Protein AF-A0A832HYJ2-F1 (afdb_monomer_lite)

Radius of gyration: 14.45 Å; chains: 1; bounding box: 34×20×40 Å

Foldseek 3Di:
DPDPDAFDDDAADDFQPLLVCLLVLHQDDPVSLVVLVVLCVVLVNPPSVVVSVSNHDSGHDPVSNVVSLVSQQVSQQSVCVVVPGPDGGSNPSVDPDDD

Secondary structure (DSSP, 8-state):
---SS--B--SPPPPPHHHHHHHHTPPPPHHHHHHHHHHHHHTT-S-HHHHHHHHT-SS--HHHHHHHHHHHHHHHHHHHHHHT-SB---TTTT-S---

Sequence (99 aa):
MDKLFPTQEIGSLAKPAWRIKGYRGEPLSKEEIEEAVNWGKKLGIENLDGLVKILRRKERTSGDKRALFEWSAKFVIRFFEAAGLDVVFDGEQWRSEMY

pLDDT: mean 95.29, std 5.07, range [57.16, 98.5]

Structure (mmCIF, N/CA/C/O backbone):
data_AF-A0A832HYJ2-F1
#
_entry.id   AF-A0A832HYJ2-F1
#
loop_
_atom_site.group_PDB
_atom_site.id
_atom_site.type_symbol
_atom_site.label_atom_id
_atom_site.label_alt_id
_atom_site.label_comp_id
_atom_site.label_asym_id
_atom_site.label_entity_id
_atom_site.label_seq_id
_atom_site.pdbx_PDB_ins_code
_atom_site.Cartn_x
_atom_site.Cartn_y
_atom_site.Cartn_z
_atom_site.occupancy
_atom_site.B_iso_or_equiv
_atom_site.auth_seq_id
_atom_site.auth_comp_id
_atom_site.auth_asym_id
_atom_site.auth_atom_id
_atom_site.pdbx_PDB_model_num
ATOM 1 N N . MET A 1 1 ? 18.737 -12.354 -16.438 1.00 57.16 1 MET A N 1
ATOM 2 C CA . MET A 1 1 ? 18.171 -10.990 -16.524 1.00 57.16 1 MET A CA 1
ATOM 3 C C . MET A 1 1 ? 18.982 -10.306 -17.601 1.00 57.16 1 MET A C 1
ATOM 5 O O . MET A 1 1 ? 20.108 -9.923 -17.321 1.00 57.16 1 MET A O 1
ATOM 9 N N . ASP A 1 2 ? 18.444 -10.214 -18.817 1.00 78.31 2 ASP A N 1
ATOM 10 C CA . ASP A 1 2 ? 19.215 -9.819 -20.012 1.00 78.31 2 ASP A CA 1
ATOM 11 C C . ASP A 1 2 ? 18.768 -8.442 -20.534 1.00 78.31 2 ASP A C 1
ATOM 13 O O . ASP A 1 2 ? 18.804 -8.154 -21.728 1.00 78.31 2 ASP A O 1
ATOM 17 N N . LYS A 1 3 ? 18.272 -7.588 -19.630 1.00 87.38 3 LYS A N 1
ATOM 18 C CA . LYS A 1 3 ? 17.750 -6.262 -19.971 1.00 87.38 3 LYS A CA 1
ATOM 19 C C . LYS A 1 3 ? 18.896 -5.250 -19.965 1.00 87.38 3 LYS A C 1
ATOM 21 O O . LYS A 1 3 ? 19.626 -5.160 -18.984 1.00 87.38 3 LYS A O 1
ATOM 26 N N . LEU A 1 4 ? 19.029 -4.478 -21.046 1.00 94.25 4 LEU A N 1
ATOM 27 C CA . LEU A 1 4 ? 20.137 -3.531 -21.244 1.00 94.25 4 LEU A CA 1
ATOM 28 C C . LEU A 1 4 ? 20.172 -2.414 -20.184 1.00 94.25 4 LEU A C 1
ATOM 30 O O . LEU A 1 4 ? 21.247 -2.000 -19.763 1.00 94.25 4 LEU A O 1
ATOM 34 N N . PHE A 1 5 ? 18.997 -1.956 -19.741 1.00 95.81 5 PHE A N 1
ATOM 35 C CA . PHE A 1 5 ? 18.841 -0.905 -18.734 1.00 95.81 5 PHE A CA 1
ATOM 36 C C . PHE A 1 5 ? 17.793 -1.329 -17.693 1.00 95.81 5 PHE A C 1
ATOM 38 O O . PHE A 1 5 ? 16.608 -1.042 -17.877 1.00 95.81 5 PHE A O 1
ATOM 45 N N . PRO A 1 6 ? 18.186 -2.063 -16.636 1.00 96.00 6 PRO A N 1
ATOM 46 C CA . PRO A 1 6 ? 17.262 -2.434 -15.572 1.00 96.00 6 PRO A CA 1
ATOM 47 C C . PRO A 1 6 ? 16.852 -1.203 -14.755 1.00 96.00 6 PRO A C 1
ATOM 49 O O . PRO A 1 6 ? 17.665 -0.318 -14.483 1.00 96.00 6 PRO A O 1
ATOM 52 N N . THR A 1 7 ? 15.588 -1.165 -14.349 1.00 97.25 7 THR A N 1
ATOM 53 C CA . THR A 1 7 ? 14.985 -0.060 -13.595 1.00 97.25 7 THR A CA 1
ATOM 54 C C . THR A 1 7 ? 14.611 -0.490 -12.180 1.00 97.25 7 THR A C 1
ATOM 56 O O . THR A 1 7 ? 14.116 -1.597 -11.962 1.00 97.25 7 THR A O 1
ATOM 59 N N . GLN A 1 8 ? 14.862 0.387 -11.210 1.00 97.25 8 GLN A N 1
ATOM 60 C CA . GLN A 1 8 ? 14.497 0.185 -9.811 1.00 97.25 8 GLN A CA 1
ATOM 61 C C . GLN A 1 8 ? 14.369 1.526 -9.087 1.00 97.25 8 GLN A C 1
ATOM 63 O O . GLN A 1 8 ? 14.997 2.507 -9.487 1.00 97.25 8 GLN A O 1
ATOM 68 N N . GLU A 1 9 ? 13.617 1.532 -7.992 1.00 97.06 9 GLU A N 1
ATOM 69 C CA . GLU A 1 9 ? 13.661 2.607 -6.999 1.00 97.06 9 GLU A CA 1
ATOM 70 C C . GLU A 1 9 ? 14.793 2.368 -5.990 1.00 97.06 9 GLU A C 1
ATOM 72 O O . GLU A 1 9 ? 15.278 1.248 -5.835 1.00 97.06 9 GLU A O 1
ATOM 77 N N . ILE A 1 10 ? 15.221 3.421 -5.289 1.00 94.88 10 ILE A N 1
ATOM 78 C CA . ILE A 1 10 ? 16.406 3.369 -4.408 1.00 94.88 10 ILE A CA 1
ATOM 79 C C . ILE A 1 10 ? 16.091 3.244 -2.912 1.00 94.88 10 ILE A C 1
ATOM 81 O O . ILE A 1 10 ? 17.013 3.103 -2.112 1.00 94.88 10 ILE A O 1
ATOM 85 N N . GLY A 1 11 ? 14.823 3.333 -2.508 1.00 93.25 11 GLY A N 1
ATOM 86 C CA . GLY A 1 11 ? 14.474 3.303 -1.089 1.00 93.25 11 GLY A CA 1
ATOM 87 C C . GLY A 1 11 ? 13.003 3.570 -0.792 1.00 93.25 11 GLY A C 1
ATOM 88 O O . GLY A 1 11 ? 12.114 3.019 -1.440 1.00 93.25 11 GLY A O 1
ATOM 89 N N . SER A 1 12 ? 12.731 4.389 0.228 1.00 94.56 12 SER A N 1
ATOM 90 C CA . SER A 1 12 ? 11.378 4.556 0.764 1.00 94.56 12 SER A CA 1
ATOM 91 C C . SER A 1 12 ? 10.390 5.059 -0.274 1.00 94.56 12 SER A C 1
ATOM 93 O O . SER A 1 12 ? 10.601 6.115 -0.874 1.00 94.56 12 SER A O 1
ATOM 95 N N . LEU A 1 13 ? 9.240 4.394 -0.350 1.00 95.88 13 LEU A N 1
ATOM 96 C CA . LEU A 1 13 ? 8.053 4.970 -0.966 1.00 95.88 13 LEU A CA 1
ATOM 97 C C . LEU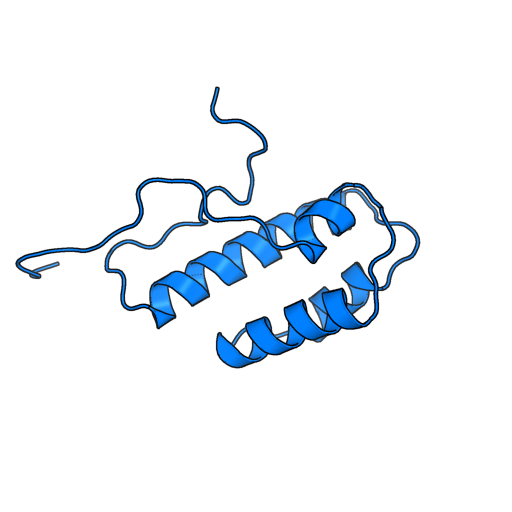 A 1 13 ? 7.176 5.649 0.093 1.00 95.88 13 LEU A C 1
ATOM 99 O O . LEU A 1 13 ? 7.148 5.254 1.266 1.00 95.88 13 LEU A O 1
ATOM 103 N N . ALA A 1 14 ? 6.427 6.669 -0.328 1.00 95.19 14 ALA A N 1
ATOM 104 C CA . ALA A 1 14 ? 5.464 7.348 0.526 1.00 95.19 14 ALA A CA 1
ATOM 105 C C . ALA A 1 14 ? 4.473 6.344 1.141 1.00 95.19 14 ALA A C 1
ATOM 107 O O . ALA A 1 14 ? 3.817 5.572 0.443 1.00 95.19 14 ALA A O 1
ATOM 108 N N . LYS A 1 15 ? 4.364 6.364 2.472 1.00 95.88 15 LYS A N 1
ATOM 109 C CA . LYS A 1 15 ? 3.417 5.522 3.211 1.00 95.88 15 LYS A CA 1
ATOM 110 C C . LYS A 1 15 ? 2.011 6.111 3.065 1.00 95.88 15 LYS A C 1
ATOM 112 O O . LYS A 1 15 ? 1.837 7.291 3.376 1.00 95.88 15 LYS A O 1
ATOM 117 N N . PRO A 1 16 ? 1.000 5.325 2.663 1.00 95.06 16 PRO A N 1
ATOM 118 C CA . PRO A 1 16 ? -0.352 5.847 2.517 1.00 95.06 16 PRO A CA 1
ATOM 119 C C . PRO A 1 16 ? -0.943 6.243 3.877 1.00 95.06 16 PRO A C 1
ATOM 121 O O . PRO A 1 16 ? -0.602 5.660 4.914 1.00 95.06 16 PRO A O 1
ATOM 124 N N . ALA A 1 17 ? -1.864 7.213 3.878 1.00 95.75 17 ALA A N 1
ATOM 125 C CA . ALA A 1 17 ? -2.467 7.757 5.099 1.00 95.75 17 ALA A CA 1
ATOM 126 C C . ALA A 1 17 ? -3.067 6.656 5.987 1.00 95.75 17 ALA A C 1
ATOM 128 O O . ALA A 1 17 ? -2.833 6.630 7.199 1.00 95.75 17 ALA A O 1
ATOM 129 N N . TRP A 1 18 ? -3.738 5.677 5.367 1.00 96.44 18 TRP A N 1
ATOM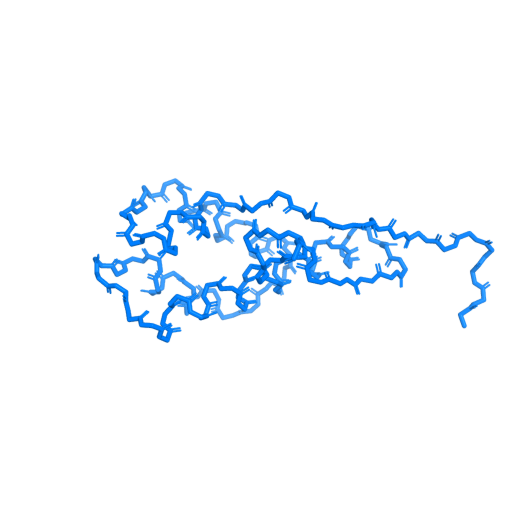 130 C CA . TRP A 1 18 ? -4.344 4.556 6.076 1.00 96.44 18 TRP A CA 1
ATOM 131 C C . TRP A 1 18 ? -3.334 3.679 6.824 1.00 96.44 18 TRP A C 1
ATOM 133 O O . TRP A 1 18 ? -3.655 3.138 7.883 1.00 96.44 18 TRP A O 1
ATOM 143 N N . ARG A 1 19 ? -2.097 3.569 6.325 1.00 95.38 19 ARG A N 1
ATOM 144 C CA . ARG A 1 19 ? -1.008 2.842 6.990 1.00 95.38 19 ARG A CA 1
ATOM 145 C C . ARG A 1 19 ? -0.492 3.647 8.175 1.00 95.38 19 ARG A C 1
ATOM 147 O O . ARG A 1 19 ? -0.336 3.094 9.261 1.00 95.38 19 ARG A O 1
ATOM 154 N N . ILE A 1 20 ? -0.228 4.943 7.986 1.00 95.44 20 ILE A N 1
ATOM 155 C CA . ILE A 1 20 ? 0.334 5.819 9.030 1.00 95.44 20 ILE A CA 1
ATOM 156 C C . ILE A 1 20 ? -0.636 5.943 10.210 1.00 95.44 20 ILE A C 1
ATOM 158 O O . ILE A 1 20 ? -0.275 5.604 11.339 1.00 95.44 20 ILE A O 1
ATOM 162 N N . LYS A 1 21 ? -1.874 6.372 9.943 1.00 95.38 21 LYS A N 1
ATOM 163 C CA . LYS A 1 21 ? -2.924 6.513 10.961 1.00 95.38 21 LYS A CA 1
ATOM 164 C C . LYS A 1 21 ? -3.300 5.166 11.562 1.00 95.38 21 LYS A C 1
ATOM 166 O O . LYS A 1 21 ? -3.393 5.023 12.781 1.00 95.38 21 LYS A O 1
ATOM 171 N N . GLY A 1 22 ? -3.416 4.152 10.701 1.00 93.75 22 GLY A N 1
ATOM 172 C CA . GLY A 1 22 ? -3.689 2.776 11.091 1.00 93.75 22 GLY A CA 1
ATOM 173 C C . GLY A 1 22 ? -2.733 2.275 12.173 1.00 93.75 22 GLY A C 1
ATOM 174 O O . GLY A 1 22 ? -3.175 1.814 13.228 1.00 93.75 22 GLY A O 1
ATOM 175 N N . TYR A 1 23 ? -1.428 2.436 11.940 1.00 92.44 23 TYR A N 1
ATOM 176 C CA . TYR A 1 23 ? -0.371 2.040 12.870 1.00 92.44 23 TYR A CA 1
ATOM 177 C C . TYR A 1 23 ? -0.396 2.829 14.189 1.00 92.44 23 TYR A C 1
ATOM 179 O O . TYR A 1 23 ? -0.233 2.246 15.268 1.00 92.44 23 TYR A O 1
ATOM 187 N N . ARG A 1 24 ? -0.655 4.142 14.117 1.00 93.19 24 ARG A N 1
ATOM 188 C CA . ARG A 1 24 ? -0.786 5.021 15.292 1.00 93.19 24 ARG A CA 1
ATOM 189 C C . ARG A 1 24 ? -2.032 4.738 16.133 1.00 93.19 24 ARG A C 1
ATOM 191 O O . ARG A 1 24 ? -2.115 5.211 17.259 1.00 93.19 24 ARG A O 1
ATOM 198 N N . GLY A 1 25 ? -2.959 3.920 15.631 1.00 91.38 25 GLY A N 1
ATOM 199 C CA . GLY A 1 25 ? -4.230 3.649 16.303 1.00 91.38 25 GLY A CA 1
ATOM 200 C C . GLY A 1 25 ? -5.244 4.776 16.128 1.00 91.38 25 GLY A C 1
ATOM 201 O O . GLY A 1 25 ? -6.244 4.809 16.832 1.00 91.38 25 GLY A O 1
ATOM 202 N N . GLU A 1 26 ? -5.005 5.683 15.184 1.00 94.06 26 GLU A N 1
ATOM 203 C CA . GLU A 1 26 ? -5.945 6.744 14.854 1.00 94.06 26 GLU A CA 1
ATOM 204 C C . GLU A 1 26 ? -7.132 6.159 14.059 1.00 94.06 26 GLU A C 1
ATOM 206 O O . GLU A 1 26 ? -6.964 5.189 13.293 1.00 94.06 26 GLU A O 1
ATOM 211 N N . PRO A 1 27 ? -8.347 6.711 14.236 1.00 93.56 27 PRO A N 1
ATOM 212 C CA . PRO A 1 27 ? -9.480 6.375 13.388 1.00 93.56 27 PRO A CA 1
ATOM 213 C C . PRO A 1 27 ? -9.237 6.894 11.967 1.00 93.56 27 PRO A C 1
ATOM 215 O O . PRO A 1 27 ? -8.689 7.978 11.774 1.00 93.56 27 PRO A O 1
ATOM 218 N N . LEU A 1 28 ? -9.663 6.113 10.975 1.00 96.69 28 LEU A N 1
ATOM 219 C CA . LEU A 1 28 ? -9.612 6.517 9.573 1.00 96.69 28 LEU A CA 1
ATOM 220 C C . LEU A 1 28 ? -10.966 7.060 9.130 1.00 96.69 28 LEU A C 1
ATOM 222 O O . LEU A 1 28 ? -12.012 6.577 9.578 1.00 96.69 28 LEU A O 1
ATOM 226 N N . SER A 1 29 ? -10.940 8.022 8.213 1.00 96.75 29 SER A N 1
ATOM 227 C CA . SER A 1 29 ? -12.143 8.467 7.517 1.00 96.75 29 SER A CA 1
ATOM 228 C C . SER A 1 29 ? -12.633 7.405 6.523 1.00 96.75 29 SER A C 1
ATOM 230 O O . SER A 1 29 ? -11.946 6.420 6.226 1.00 96.75 29 SER A O 1
ATOM 232 N N . LYS A 1 30 ? -13.852 7.584 6.001 1.00 96.88 30 LYS A N 1
ATOM 233 C CA . LYS A 1 30 ? -14.391 6.678 4.974 1.00 96.88 30 LYS A CA 1
ATOM 234 C C . LYS A 1 30 ? -13.570 6.767 3.691 1.00 96.88 30 LYS A C 1
ATOM 236 O O . LYS A 1 30 ? -13.255 5.738 3.105 1.00 96.88 30 LYS A O 1
ATOM 241 N N . GLU A 1 31 ? -13.169 7.978 3.330 1.00 97.25 31 GLU A N 1
ATOM 242 C CA . GLU A 1 31 ? -12.399 8.301 2.132 1.00 97.25 31 GLU A CA 1
ATOM 243 C C . GLU A 1 31 ? -11.015 7.638 2.175 1.00 97.25 31 GLU A C 1
ATOM 245 O O . GLU A 1 31 ? -10.581 7.059 1.185 1.00 97.25 31 GLU A O 1
ATOM 250 N N . GLU A 1 32 ? -10.353 7.624 3.337 1.00 97.69 32 GLU A N 1
ATOM 251 C CA . GLU A 1 32 ? -9.053 6.956 3.512 1.00 97.69 32 GLU A CA 1
ATOM 252 C C . GLU A 1 32 ? -9.150 5.429 3.357 1.00 97.69 32 GLU A C 1
ATOM 254 O O . GLU A 1 32 ? -8.242 4.782 2.828 1.00 97.69 32 GLU A O 1
ATOM 259 N N . ILE A 1 33 ? -10.257 4.831 3.809 1.00 98.06 33 ILE A N 1
ATOM 260 C CA . ILE A 1 33 ? -10.517 3.396 3.630 1.00 98.06 33 ILE A CA 1
ATOM 261 C C . ILE A 1 33 ? -10.863 3.097 2.167 1.00 98.06 33 ILE A C 1
ATOM 263 O O . ILE A 1 33 ? -10.391 2.104 1.612 1.00 98.06 33 ILE A O 1
ATOM 267 N N . GLU A 1 34 ? -11.674 3.940 1.532 1.00 98.00 34 GLU A N 1
ATOM 268 C CA . GLU A 1 34 ? -12.032 3.811 0.118 1.00 98.00 34 GLU A CA 1
ATOM 269 C C . GLU A 1 34 ? -10.815 3.956 -0.792 1.00 98.00 34 GLU A C 1
ATOM 271 O O . GLU A 1 34 ? -10.669 3.180 -1.735 1.00 98.00 34 GLU A O 1
ATOM 276 N N . GLU A 1 35 ? -9.899 4.874 -0.486 1.00 97.75 35 GLU A N 1
ATOM 277 C CA . GLU A 1 35 ? -8.628 5.008 -1.191 1.00 97.75 35 GLU A CA 1
ATOM 278 C C . GLU A 1 35 ? -7.821 3.703 -1.137 1.00 97.75 35 GLU A C 1
ATOM 280 O O . GLU A 1 35 ? -7.369 3.218 -2.179 1.00 97.75 35 GLU A O 1
ATOM 285 N N . ALA A 1 36 ? -7.701 3.089 0.047 1.00 98.12 36 ALA A N 1
ATOM 286 C CA . ALA A 1 36 ? -7.017 1.807 0.211 1.00 98.12 36 ALA A CA 1
ATOM 287 C C . ALA A 1 36 ? -7.643 0.712 -0.669 1.00 98.12 36 ALA A C 1
ATOM 289 O O . ALA A 1 36 ? -6.935 -0.031 -1.351 1.00 98.12 36 ALA A O 1
ATOM 290 N N . VAL A 1 37 ? -8.977 0.633 -0.700 1.00 98.44 37 VAL A N 1
ATOM 291 C CA . VAL A 1 37 ? -9.710 -0.344 -1.521 1.00 98.44 37 VAL A CA 1
ATOM 292 C C . VAL A 1 37 ? -9.540 -0.062 -3.013 1.00 98.44 37 VAL A C 1
ATOM 294 O O . VAL A 1 37 ? -9.311 -0.989 -3.789 1.00 98.44 37 VAL A O 1
ATOM 297 N N . ASN A 1 38 ? -9.632 1.199 -3.430 1.00 98.31 38 ASN A N 1
ATOM 298 C CA . ASN A 1 38 ? -9.524 1.600 -4.830 1.00 98.31 38 ASN A CA 1
ATOM 299 C C . ASN A 1 38 ? -8.134 1.298 -5.392 1.00 98.31 38 ASN A C 1
ATOM 301 O O . ASN A 1 38 ? -8.025 0.718 -6.474 1.00 98.31 38 ASN A O 1
ATOM 305 N N . TRP A 1 39 ? -7.078 1.628 -4.648 1.00 98.31 39 TRP A N 1
ATOM 306 C CA . TRP A 1 39 ? -5.716 1.241 -5.014 1.00 98.31 39 TRP A CA 1
ATOM 307 C C . TRP A 1 39 ? -5.527 -0.270 -4.993 1.00 98.31 39 TRP A C 1
ATOM 309 O O . TRP A 1 39 ? -4.977 -0.819 -5.944 1.00 98.31 39 TRP A O 1
ATOM 319 N N . GLY A 1 40 ? -6.051 -0.956 -3.976 1.00 98.31 40 GLY A N 1
ATOM 320 C CA . GLY A 1 40 ? -6.002 -2.412 -3.902 1.00 98.31 40 GLY A CA 1
ATOM 321 C C . GLY A 1 40 ? -6.582 -3.079 -5.149 1.00 98.31 40 GLY A C 1
ATOM 322 O O . GLY A 1 40 ? -5.949 -3.953 -5.736 1.00 98.31 40 GLY A O 1
ATOM 323 N N . LYS A 1 41 ? -7.744 -2.608 -5.616 1.00 98.31 41 LYS A N 1
ATOM 324 C CA . LYS A 1 41 ? -8.379 -3.091 -6.851 1.00 98.31 41 LYS A CA 1
ATOM 325 C C . LYS A 1 41 ? -7.536 -2.792 -8.089 1.00 98.31 41 LYS A C 1
ATOM 327 O O . LYS A 1 41 ? -7.315 -3.696 -8.888 1.00 98.31 41 LYS A O 1
ATOM 332 N N . LYS A 1 42 ? -7.036 -1.558 -8.235 1.00 98.19 42 LYS A N 1
ATOM 333 C CA . LYS A 1 42 ? -6.170 -1.162 -9.365 1.00 98.19 42 LYS A CA 1
ATOM 334 C C . LYS A 1 42 ? -4.904 -2.017 -9.459 1.00 98.19 42 LYS A C 1
ATOM 336 O O . LYS A 1 42 ? -4.452 -2.310 -10.556 1.00 98.19 42 LYS A O 1
ATOM 341 N N . LEU A 1 43 ? -4.362 -2.430 -8.315 1.00 98.12 43 LEU A N 1
ATOM 342 C CA . LEU A 1 43 ? -3.144 -3.235 -8.211 1.00 98.12 43 LEU A CA 1
ATOM 343 C C . LEU A 1 43 ? -3.401 -4.754 -8.253 1.00 98.12 43 LEU A C 1
ATOM 345 O O . LEU A 1 43 ? -2.461 -5.550 -8.161 1.00 98.12 43 LEU A O 1
ATOM 349 N N . GLY A 1 44 ? -4.663 -5.180 -8.382 1.00 97.50 44 GLY A N 1
ATOM 350 C CA . GLY A 1 44 ? -5.043 -6.595 -8.388 1.00 97.50 44 GLY A CA 1
ATOM 351 C C . GLY A 1 44 ? -4.736 -7.301 -7.066 1.00 97.50 44 GLY A C 1
ATOM 352 O O . GLY A 1 44 ? -4.320 -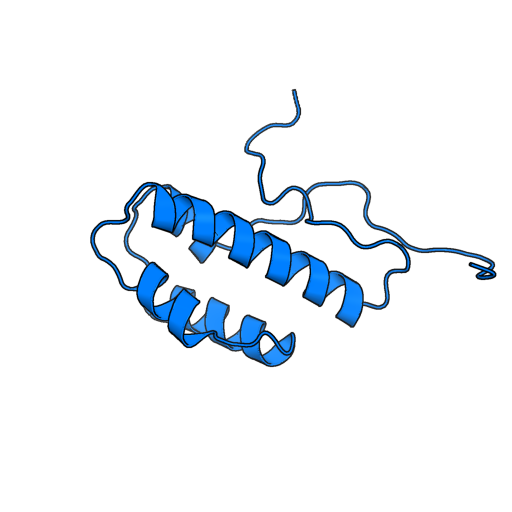8.457 -7.057 1.00 97.50 44 GLY A O 1
ATOM 353 N N . ILE A 1 45 ? -4.867 -6.592 -5.946 1.00 97.69 45 ILE A N 1
ATOM 354 C CA . ILE A 1 45 ? -4.612 -7.130 -4.615 1.00 97.69 45 ILE A CA 1
ATOM 355 C C . ILE A 1 45 ? -5.838 -7.901 -4.131 1.00 97.69 45 ILE A C 1
ATOM 357 O O . ILE A 1 45 ? -6.932 -7.357 -4.004 1.00 97.69 45 ILE A O 1
ATOM 361 N N . GLU A 1 46 ? -5.629 -9.173 -3.819 1.00 96.00 46 GLU A N 1
ATOM 362 C CA . GLU A 1 46 ? -6.663 -10.066 -3.295 1.00 96.00 46 GLU A CA 1
ATOM 363 C C . GLU A 1 46 ? -6.928 -9.859 -1.796 1.00 96.00 46 GLU A C 1
ATOM 365 O O . GLU A 1 46 ? -6.075 -9.347 -1.064 1.00 96.00 46 GLU A O 1
ATOM 370 N N . ASN A 1 47 ? -8.086 -10.341 -1.328 1.00 95.81 47 ASN A N 1
ATOM 371 C CA . ASN A 1 47 ? -8.503 -10.364 0.082 1.00 95.81 47 ASN A CA 1
ATOM 372 C C . ASN A 1 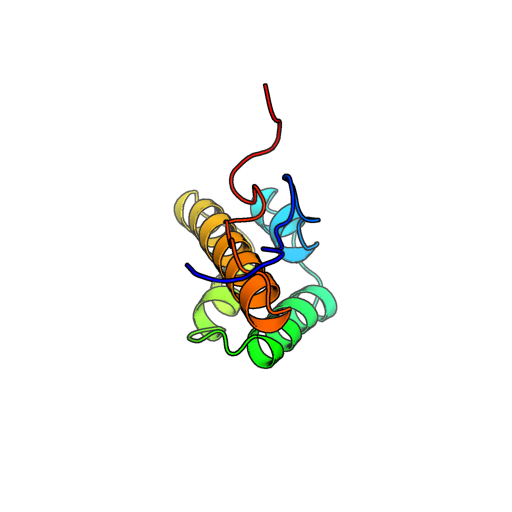47 ? -8.590 -8.980 0.757 1.00 95.81 47 ASN A C 1
ATOM 374 O O . ASN A 1 47 ? -8.337 -8.850 1.958 1.00 95.81 47 ASN A O 1
ATOM 378 N N . LEU A 1 48 ? -8.984 -7.941 0.007 1.00 97.88 48 LEU A N 1
ATOM 379 C CA . LEU A 1 48 ? -9.122 -6.571 0.526 1.00 97.88 48 LEU A CA 1
ATOM 380 C C . LEU A 1 48 ? -10.116 -6.451 1.687 1.00 97.88 48 LEU A C 1
ATOM 382 O O . LEU A 1 48 ? -9.946 -5.575 2.533 1.00 97.88 48 LEU A O 1
ATOM 386 N N . ASP A 1 49 ? -11.099 -7.346 1.796 1.00 97.75 49 ASP A N 1
ATOM 387 C CA . ASP A 1 49 ? -12.008 -7.390 2.948 1.00 97.75 49 ASP A CA 1
ATOM 388 C C . ASP A 1 49 ? -11.258 -7.586 4.274 1.00 97.75 49 ASP A C 1
ATOM 390 O O . ASP A 1 49 ? -11.642 -7.026 5.304 1.00 97.75 49 ASP A O 1
ATOM 394 N N . GLY A 1 50 ? -10.138 -8.319 4.249 1.00 97.50 50 GLY A N 1
ATOM 395 C CA . GLY A 1 50 ? -9.250 -8.483 5.398 1.00 97.50 50 GLY A CA 1
ATOM 396 C C . GLY A 1 50 ? -8.594 -7.166 5.815 1.00 97.50 50 GLY A C 1
ATOM 397 O O . GLY A 1 50 ? -8.607 -6.821 6.999 1.00 97.50 50 GLY A O 1
ATOM 398 N N . LEU A 1 51 ? -8.094 -6.392 4.846 1.00 97.69 51 LEU A N 1
ATOM 399 C CA . LEU A 1 51 ? -7.557 -5.052 5.093 1.00 97.69 51 LEU A CA 1
ATOM 400 C C . LEU A 1 51 ? -8.646 -4.125 5.647 1.00 97.69 51 LEU A C 1
ATOM 402 O O . LEU A 1 51 ? -8.460 -3.515 6.698 1.00 97.69 51 LEU A O 1
ATOM 406 N N . VAL A 1 52 ? -9.814 -4.069 5.003 1.00 97.94 52 VAL A N 1
ATOM 407 C CA . VAL A 1 52 ? -10.938 -3.219 5.433 1.00 97.94 52 VAL A CA 1
ATOM 408 C C . VAL A 1 52 ? -11.375 -3.555 6.858 1.00 97.94 52 VAL A C 1
ATOM 410 O O . VAL A 1 52 ? -11.627 -2.645 7.654 1.00 97.94 52 VAL A O 1
ATOM 413 N N . LYS A 1 53 ? -11.415 -4.843 7.223 1.00 97.56 53 LYS A N 1
ATOM 414 C CA . LYS A 1 53 ? -11.730 -5.278 8.589 1.00 97.56 53 LYS A CA 1
ATOM 415 C C . LYS A 1 53 ? -10.745 -4.706 9.607 1.00 97.56 53 LYS A C 1
ATOM 417 O O . LYS A 1 53 ? -11.184 -4.295 10.675 1.00 97.56 53 LYS A O 1
ATOM 422 N N . ILE A 1 54 ? -9.449 -4.654 9.293 1.00 97.12 54 ILE A N 1
ATOM 423 C CA . ILE A 1 54 ? -8.421 -4.063 10.167 1.00 97.12 54 ILE A CA 1
ATOM 424 C C . ILE A 1 54 ? -8.564 -2.536 10.227 1.00 97.12 54 ILE A C 1
ATOM 426 O O . ILE A 1 54 ? -8.499 -1.941 11.307 1.00 97.12 54 ILE A O 1
ATOM 430 N N . LEU A 1 55 ? -8.790 -1.885 9.083 1.00 96.88 55 LEU A N 1
ATOM 431 C CA . LEU A 1 55 ? -8.907 -0.428 9.008 1.00 96.88 55 LEU A CA 1
ATOM 432 C C . LEU A 1 55 ? -10.145 0.103 9.741 1.00 96.88 55 LEU A C 1
ATOM 434 O O . LEU A 1 55 ? -10.074 1.173 10.335 1.00 96.88 55 LEU A O 1
ATOM 438 N N . ARG A 1 56 ? -11.244 -0.657 9.789 1.00 96.31 56 ARG A N 1
ATOM 439 C CA . ARG A 1 56 ? -12.478 -0.266 10.494 1.00 96.31 56 ARG A CA 1
ATOM 440 C C . ARG A 1 56 ? -12.465 -0.511 12.006 1.00 96.31 56 ARG A C 1
ATOM 442 O O . ARG A 1 56 ? -13.404 -0.095 12.685 1.00 96.31 56 ARG A O 1
ATOM 449 N N . ARG A 1 57 ? -11.457 -1.193 12.557 1.00 93.69 57 ARG A N 1
ATOM 450 C CA . ARG A 1 57 ? -11.383 -1.413 14.009 1.00 93.69 57 ARG A CA 1
ATOM 451 C C . ARG A 1 57 ? -11.137 -0.099 14.743 1.00 93.69 57 ARG A C 1
ATOM 453 O O . ARG A 1 57 ? -10.245 0.656 14.369 1.00 93.69 57 ARG A O 1
ATOM 460 N N . LYS A 1 58 ? -11.897 0.119 15.823 1.00 88.25 58 LYS A N 1
ATOM 461 C CA . LYS A 1 58 ? -11.664 1.221 16.769 1.00 88.25 58 LYS A CA 1
ATOM 462 C C . LYS A 1 58 ? -10.338 1.054 17.507 1.00 88.25 58 LYS A C 1
ATOM 464 O O . LYS A 1 58 ? -9.596 2.014 17.646 1.00 88.25 58 LYS A O 1
ATOM 469 N N . GLU A 1 59 ? -10.036 -0.173 17.922 1.00 90.62 59 GLU A N 1
ATOM 470 C CA . GLU A 1 59 ? -8.792 -0.527 18.601 1.00 90.62 59 GLU A CA 1
ATOM 471 C C . GLU A 1 59 ? -8.080 -1.641 17.838 1.00 90.62 59 GLU A C 1
ATOM 473 O O . GLU A 1 59 ? -8.696 -2.622 17.414 1.00 90.62 59 GLU A O 1
ATOM 478 N N . ARG A 1 60 ? -6.770 -1.475 17.641 1.00 92.56 60 ARG A N 1
ATOM 479 C CA . ARG A 1 60 ? -5.932 -2.405 16.880 1.00 92.56 60 ARG A CA 1
ATOM 480 C C . ARG A 1 60 ? -4.939 -3.093 17.796 1.00 92.56 60 ARG A C 1
ATOM 482 O O . ARG A 1 60 ? -4.215 -2.448 18.551 1.00 92.56 60 ARG A O 1
ATOM 489 N N . THR A 1 61 ? -4.882 -4.408 17.666 1.00 94.88 61 THR A N 1
ATOM 490 C CA . THR A 1 61 ? -3.903 -5.259 18.341 1.00 94.88 61 THR A CA 1
ATOM 491 C C . THR A 1 61 ? -2.502 -5.065 17.751 1.00 94.88 61 THR A C 1
ATOM 493 O O . THR A 1 61 ? -2.330 -4.493 16.671 1.00 94.88 61 THR A O 1
ATOM 496 N N . SER A 1 62 ? -1.475 -5.584 18.425 1.00 93.38 62 SER A N 1
ATOM 497 C CA . SER A 1 62 ? -0.122 -5.665 17.855 1.00 93.38 62 SER A CA 1
ATOM 498 C C . SER A 1 62 ? -0.098 -6.456 16.539 1.00 93.38 62 SER A C 1
ATOM 500 O O . SER A 1 62 ? 0.579 -6.052 15.594 1.00 93.38 62 SER A O 1
ATOM 502 N N . GLY A 1 63 ? -0.891 -7.530 16.446 1.00 96.19 63 GLY A N 1
ATOM 503 C CA . GLY A 1 63 ? -1.067 -8.313 15.222 1.00 96.19 63 GLY A CA 1
ATOM 504 C C . GLY A 1 63 ? -1.686 -7.503 14.082 1.00 96.19 63 GLY A C 1
ATOM 505 O O . GLY A 1 63 ? -1.201 -7.563 12.957 1.00 96.19 63 GLY A O 1
ATOM 506 N N . ASP A 1 64 ? -2.686 -6.670 14.375 1.00 95.50 64 ASP A N 1
ATOM 507 C CA . ASP A 1 64 ? -3.286 -5.775 13.378 1.00 95.50 64 ASP A CA 1
ATOM 508 C C . ASP A 1 64 ? -2.274 -4.748 12.859 1.00 95.50 64 ASP A C 1
ATOM 510 O O . ASP A 1 64 ? -2.197 -4.500 11.658 1.00 95.50 64 ASP A O 1
ATOM 514 N N . LYS A 1 65 ? -1.466 -4.164 13.754 1.00 94.31 65 LYS A N 1
ATOM 515 C CA . LYS A 1 65 ? -0.411 -3.212 13.373 1.00 94.31 65 LYS A CA 1
ATOM 516 C C . LYS A 1 65 ? 0.642 -3.867 12.483 1.00 94.31 65 LYS A C 1
ATOM 518 O O . LYS A 1 65 ? 1.047 -3.266 11.492 1.00 94.31 65 LYS A O 1
ATOM 523 N N . ARG A 1 66 ? 1.042 -5.101 12.800 1.00 95.75 66 ARG A N 1
ATOM 524 C CA . ARG A 1 66 ? 1.945 -5.891 11.955 1.00 95.75 66 ARG A CA 1
ATOM 525 C C . ARG A 1 66 ? 1.333 -6.167 10.582 1.00 95.75 66 ARG A C 1
ATOM 527 O O . ARG A 1 66 ? 1.987 -5.925 9.573 1.00 95.75 66 ARG A O 1
ATOM 534 N N . ALA A 1 67 ? 0.071 -6.584 10.541 1.00 96.88 67 ALA A N 1
ATOM 535 C CA . ALA A 1 67 ? -0.636 -6.830 9.290 1.00 96.88 67 ALA A CA 1
ATOM 536 C C . ALA A 1 67 ? -0.718 -5.567 8.415 1.00 96.88 67 ALA A C 1
ATOM 538 O O . ALA A 1 67 ? -0.629 -5.665 7.196 1.00 96.88 67 ALA A O 1
ATOM 539 N N . LEU A 1 68 ? -0.834 -4.365 8.997 1.00 96.69 68 LEU A N 1
ATOM 540 C CA . LEU A 1 68 ? -0.789 -3.120 8.219 1.00 96.69 68 LEU A CA 1
ATOM 541 C C . LEU A 1 68 ? 0.553 -2.909 7.506 1.00 96.69 68 LEU A C 1
ATOM 543 O O . LEU A 1 68 ? 0.546 -2.410 6.381 1.00 96.69 68 LEU A O 1
ATOM 547 N N . PHE A 1 69 ? 1.678 -3.305 8.112 1.00 96.50 69 PHE A N 1
ATOM 548 C CA . PHE A 1 69 ? 2.975 -3.277 7.430 1.00 96.50 69 PHE A CA 1
ATOM 549 C C . PHE A 1 69 ? 3.002 -4.250 6.253 1.00 96.50 69 PHE A C 1
ATOM 551 O O . PHE A 1 69 ? 3.348 -3.841 5.146 1.00 96.50 69 PHE A O 1
ATOM 558 N N . GLU A 1 70 ? 2.548 -5.487 6.462 1.00 97.50 70 GLU A N 1
ATOM 559 C CA . GLU A 1 70 ? 2.458 -6.520 5.420 1.00 97.50 70 GLU A CA 1
ATOM 560 C C . GLU A 1 70 ? 1.586 -6.063 4.245 1.00 97.50 70 GLU A C 1
ATOM 562 O O . GLU A 1 70 ? 1.992 -6.167 3.087 1.00 97.50 70 GLU A O 1
ATOM 567 N N . TRP A 1 71 ? 0.422 -5.474 4.536 1.00 98.25 71 TRP A N 1
ATOM 568 C CA . TRP A 1 71 ? -0.438 -4.879 3.518 1.00 98.25 71 TRP A CA 1
ATOM 569 C C . TRP A 1 71 ? 0.273 -3.758 2.770 1.00 98.25 71 TRP A C 1
ATOM 571 O O . TRP A 1 71 ? 0.286 -3.772 1.545 1.00 98.25 71 TRP A O 1
ATOM 581 N N . SER A 1 72 ? 0.895 -2.807 3.469 1.00 97.75 72 SER A N 1
ATOM 582 C CA . SER A 1 72 ? 1.585 -1.704 2.792 1.00 97.75 72 SER A CA 1
ATOM 583 C C . SER A 1 72 ? 2.753 -2.174 1.922 1.00 97.75 72 SER A C 1
ATOM 585 O O . SER A 1 72 ? 2.869 -1.720 0.788 1.00 97.75 72 SER A O 1
ATOM 587 N N . ALA A 1 73 ? 3.547 -3.144 2.384 1.00 97.94 73 ALA A N 1
ATOM 588 C CA . ALA A 1 73 ? 4.614 -3.754 1.595 1.00 97.94 73 ALA A CA 1
ATOM 589 C C . ALA A 1 73 ? 4.056 -4.444 0.340 1.00 97.94 73 ALA A C 1
ATOM 591 O O . ALA A 1 73 ? 4.558 -4.230 -0.761 1.00 97.94 73 ALA A O 1
ATOM 592 N N . LYS A 1 74 ? 2.962 -5.208 0.481 1.00 98.12 74 LYS A N 1
ATOM 593 C CA . LYS A 1 74 ? 2.277 -5.840 -0.656 1.00 98.12 74 LYS A CA 1
ATOM 594 C C . LYS A 1 74 ? 1.782 -4.802 -1.662 1.00 98.12 74 LYS A C 1
ATOM 596 O O . LYS A 1 74 ? 1.931 -5.012 -2.860 1.00 98.12 74 LYS A O 1
ATOM 601 N N . PHE A 1 75 ? 1.221 -3.684 -1.199 1.00 98.50 75 PHE A N 1
ATOM 602 C CA . PHE A 1 75 ? 0.797 -2.593 -2.080 1.00 98.50 75 PHE A CA 1
ATOM 603 C C . PHE A 1 75 ? 1.965 -2.034 -2.891 1.00 98.50 75 PHE A C 1
ATOM 605 O O . PHE A 1 75 ? 1.825 -1.879 -4.099 1.00 98.50 75 PHE A O 1
ATOM 612 N N . VAL A 1 76 ? 3.115 -1.784 -2.260 1.00 98.25 76 VAL A N 1
ATOM 613 C CA . VAL A 1 76 ? 4.283 -1.242 -2.966 1.00 98.25 76 VAL A CA 1
ATOM 614 C C . VAL A 1 76 ? 4.854 -2.229 -3.979 1.0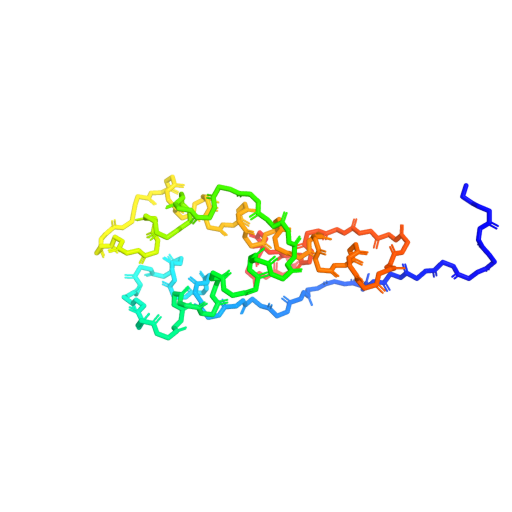0 98.25 76 VAL A C 1
ATOM 616 O O . VAL A 1 76 ? 5.093 -1.841 -5.118 1.00 98.25 76 VAL A O 1
ATOM 619 N N . ILE A 1 77 ? 4.993 -3.504 -3.613 1.00 98.19 77 ILE A N 1
ATOM 620 C CA . ILE A 1 77 ? 5.476 -4.534 -4.545 1.00 98.19 77 ILE A CA 1
ATOM 621 C C . ILE A 1 77 ? 4.582 -4.573 -5.788 1.00 98.19 77 ILE A C 1
ATOM 623 O O . ILE A 1 77 ? 5.070 -4.456 -6.908 1.00 98.19 77 ILE A O 1
ATOM 627 N N . ARG A 1 78 ? 3.259 -4.631 -5.595 1.00 98.44 78 ARG A N 1
ATOM 628 C CA . ARG A 1 78 ? 2.292 -4.647 -6.703 1.00 98.44 78 ARG A CA 1
ATOM 629 C C . ARG A 1 78 ? 2.297 -3.355 -7.511 1.00 98.44 78 ARG A C 1
ATOM 631 O O . ARG A 1 78 ? 2.056 -3.390 -8.713 1.00 98.44 78 ARG A O 1
ATOM 638 N N . PHE A 1 79 ? 2.556 -2.222 -6.866 1.00 98.25 79 PHE A N 1
ATOM 639 C CA . PHE A 1 79 ? 2.695 -0.934 -7.534 1.00 98.25 79 PHE A CA 1
ATOM 640 C C . PHE A 1 79 ? 3.927 -0.902 -8.442 1.00 98.25 79 PHE A C 1
ATOM 642 O O . PHE A 1 79 ? 3.808 -0.513 -9.600 1.00 98.25 79 PHE A O 1
ATOM 649 N N . PHE A 1 80 ? 5.080 -1.372 -7.963 1.00 98.25 80 PHE A N 1
ATOM 650 C CA . PHE A 1 80 ? 6.301 -1.465 -8.764 1.00 98.25 80 PHE A CA 1
ATOM 651 C C . PHE A 1 80 ? 6.191 -2.484 -9.901 1.00 98.25 80 PHE A C 1
ATOM 653 O O . PHE A 1 80 ? 6.606 -2.185 -11.019 1.00 98.25 80 PHE A O 1
ATOM 660 N N . GLU A 1 81 ? 5.568 -3.640 -9.652 1.00 98.19 81 GLU A N 1
ATOM 661 C CA . GLU A 1 81 ? 5.251 -4.619 -10.699 1.00 98.19 81 GLU A CA 1
ATOM 662 C C . GLU A 1 81 ? 4.361 -3.999 -11.786 1.00 98.19 81 GLU A C 1
ATOM 664 O O . GLU A 1 81 ? 4.661 -4.112 -12.973 1.00 98.19 81 GLU A O 1
ATOM 669 N N . ALA A 1 82 ? 3.294 -3.292 -11.394 1.00 97.88 82 ALA A N 1
ATOM 670 C CA . ALA A 1 82 ? 2.392 -2.623 -12.331 1.00 97.88 82 ALA A CA 1
ATOM 671 C C . ALA A 1 82 ? 3.068 -1.469 -13.093 1.00 97.88 82 ALA A C 1
ATOM 673 O O . ALA A 1 82 ? 2.718 -1.209 -14.243 1.00 97.88 82 ALA A O 1
ATOM 674 N N . ALA A 1 83 ? 4.036 -0.791 -12.471 1.00 97.50 83 ALA A N 1
ATOM 675 C CA . ALA A 1 83 ? 4.853 0.240 -13.108 1.00 97.50 83 ALA A CA 1
ATOM 676 C C . ALA A 1 83 ? 5.916 -0.335 -14.066 1.00 97.50 83 ALA A C 1
ATOM 678 O O . ALA A 1 83 ? 6.478 0.410 -14.866 1.00 97.50 83 ALA A O 1
ATOM 679 N N . GLY A 1 84 ? 6.179 -1.646 -14.012 1.00 97.12 84 GLY A N 1
ATOM 680 C CA . GLY A 1 84 ? 7.132 -2.327 -14.887 1.00 97.12 84 GLY A CA 1
ATOM 681 C C . GLY A 1 84 ? 8.593 -2.223 -14.444 1.00 97.12 84 GLY A C 1
ATOM 682 O O . GLY A 1 84 ? 9.480 -2.343 -15.293 1.00 97.12 84 GLY A O 1
ATOM 683 N N . LEU A 1 85 ? 8.848 -1.998 -13.147 1.00 97.50 85 LEU A N 1
ATOM 684 C CA . LEU A 1 85 ? 10.207 -2.018 -12.601 1.00 97.50 85 LEU A CA 1
ATOM 685 C C . LEU A 1 85 ? 10.797 -3.432 -12.632 1.00 97.50 85 LEU A C 1
ATOM 687 O O . LEU A 1 85 ? 10.090 -4.426 -12.474 1.00 97.50 85 LEU A O 1
ATOM 691 N N . ASP A 1 86 ? 12.113 -3.513 -12.814 1.00 96.81 8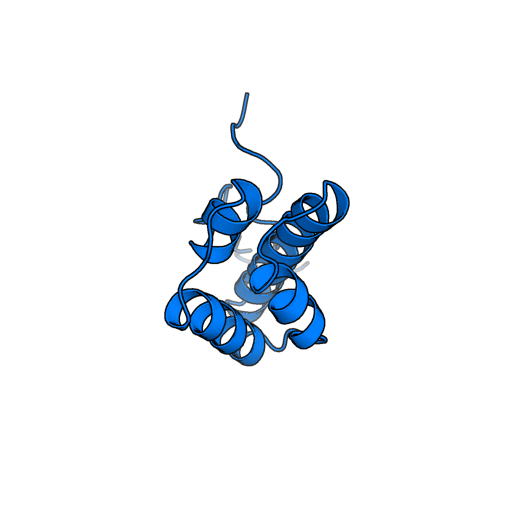6 ASP A N 1
ATOM 692 C CA . ASP A 1 86 ? 12.839 -4.781 -12.946 1.00 96.81 86 ASP A CA 1
ATOM 693 C C . ASP A 1 86 ? 13.249 -5.369 -11.597 1.00 96.81 86 ASP A C 1
ATOM 695 O O . ASP A 1 86 ? 13.284 -6.589 -11.425 1.00 96.81 86 ASP A O 1
ATOM 699 N N . VAL A 1 87 ? 13.556 -4.499 -10.636 1.00 96.25 87 VAL A N 1
ATOM 700 C CA . VAL A 1 87 ? 13.809 -4.881 -9.248 1.00 96.25 87 VAL A CA 1
ATOM 701 C C . VAL A 1 87 ? 12.719 -4.267 -8.390 1.00 96.25 87 VAL A C 1
ATOM 703 O O . VAL A 1 87 ? 12.559 -3.048 -8.329 1.00 96.25 87 VAL A O 1
ATOM 706 N N . VAL A 1 88 ? 11.964 -5.136 -7.726 1.00 97.75 88 VAL A N 1
ATOM 707 C CA . VAL A 1 88 ? 10.879 -4.753 -6.827 1.00 97.75 88 VAL A CA 1
ATOM 708 C C . VAL A 1 88 ? 11.259 -5.096 -5.395 1.00 97.75 88 VAL A C 1
ATOM 710 O O . VAL A 1 88 ? 11.903 -6.108 -5.120 1.00 97.75 88 VAL A O 1
ATOM 713 N N . PHE A 1 89 ? 10.854 -4.238 -4.472 1.00 97.25 89 PHE A N 1
ATOM 714 C CA . PHE A 1 89 ? 11.069 -4.408 -3.044 1.00 97.25 89 PHE A CA 1
ATOM 715 C C . PHE A 1 89 ? 9.901 -3.775 -2.291 1.00 97.25 89 PHE A C 1
ATOM 717 O O . PHE A 1 89 ? 8.966 -3.235 -2.883 1.00 97.25 89 PHE A O 1
ATOM 724 N N . ASP A 1 90 ? 9.933 -3.861 -0.969 1.00 97.19 90 ASP A N 1
ATOM 725 C CA . ASP A 1 90 ? 8.832 -3.441 -0.113 1.00 97.19 90 ASP A CA 1
ATOM 726 C C . ASP A 1 90 ? 8.666 -1.920 -0.011 1.00 97.19 90 ASP A C 1
ATOM 728 O O . ASP A 1 90 ? 7.765 -1.500 0.699 1.00 97.19 90 ASP A O 1
ATOM 732 N N . GLY A 1 91 ? 9.520 -1.097 -0.633 1.00 97.12 91 GLY A N 1
ATOM 733 C CA . GLY A 1 91 ? 9.513 0.362 -0.481 1.00 97.12 91 GLY A CA 1
ATOM 734 C C . GLY A 1 91 ? 9.706 0.824 0.955 1.00 97.12 91 GLY A C 1
ATOM 735 O O . GLY A 1 91 ? 9.164 1.870 1.330 1.00 97.12 91 GLY A O 1
ATOM 736 N N . GLU A 1 92 ? 10.399 0.026 1.774 1.00 96.75 92 GLU A N 1
ATOM 737 C CA . GLU A 1 92 ? 10.717 0.327 3.169 1.00 96.75 92 GLU A CA 1
ATOM 738 C C . GLU A 1 92 ? 9.479 0.556 4.043 1.00 96.75 92 GLU A C 1
ATOM 740 O O . GLU A 1 92 ? 9.462 1.349 4.997 1.00 96.75 92 GLU A O 1
ATOM 745 N N . GLN A 1 93 ? 8.403 -0.154 3.717 1.00 96.44 93 GLN A N 1
ATOM 746 C CA . GLN A 1 93 ? 7.143 -0.025 4.431 1.00 96.44 93 GLN A CA 1
ATOM 747 C C . GLN A 1 93 ? 7.194 -0.622 5.842 1.00 96.44 93 GLN A C 1
ATOM 749 O O . GLN A 1 93 ? 6.292 -0.349 6.634 1.00 96.44 93 GLN A O 1
ATOM 754 N N . TRP A 1 94 ? 8.245 -1.359 6.208 1.00 94.81 94 TRP A N 1
ATOM 755 C CA . TRP A 1 94 ? 8.440 -1.883 7.566 1.00 94.81 94 TRP A CA 1
ATOM 756 C C . TRP A 1 94 ? 9.159 -0.927 8.520 1.00 94.81 94 TRP A C 1
ATOM 758 O O . TRP A 1 94 ? 8.976 -1.028 9.731 1.00 94.81 94 TRP A O 1
ATOM 768 N N . ARG A 1 95 ? 9.947 0.025 8.007 1.00 90.00 95 ARG A N 1
ATOM 769 C CA . ARG A 1 95 ? 10.789 0.895 8.843 1.00 90.00 95 ARG A CA 1
ATOM 770 C C . ARG A 1 95 ? 10.180 2.276 9.058 1.00 90.00 95 ARG A C 1
ATOM 772 O O . ARG A 1 95 ? 9.460 2.801 8.203 1.00 90.00 95 ARG A O 1
ATOM 779 N N . SER A 1 96 ? 10.442 2.877 10.214 1.00 86.00 96 SER A N 1
ATOM 780 C CA . SER A 1 96 ? 10.156 4.293 10.487 1.00 86.00 96 SER A CA 1
ATOM 781 C C . SER A 1 96 ? 11.336 5.191 10.130 1.00 86.00 96 SER A C 1
ATOM 783 O O . SER A 1 96 ? 11.109 6.276 9.605 1.00 86.00 96 SER A O 1
ATOM 785 N N . GLU A 1 97 ? 12.558 4.714 10.367 1.00 88.00 97 GLU A N 1
ATOM 786 C CA . GLU A 1 97 ? 13.829 5.419 10.180 1.00 88.00 97 GLU A CA 1
ATOM 787 C C . GLU A 1 97 ? 14.854 4.475 9.522 1.00 88.00 97 GLU A C 1
ATOM 789 O O . GLU A 1 97 ? 14.605 3.272 9.414 1.00 88.00 97 GLU A O 1
ATOM 794 N N . MET A 1 98 ? 15.956 5.026 9.006 1.00 88.00 98 MET A N 1
ATOM 795 C CA . MET A 1 98 ? 16.953 4.286 8.213 1.00 88.00 98 MET A CA 1
ATOM 796 C C . MET A 1 98 ? 18.184 3.836 9.015 1.00 88.00 98 MET A C 1
ATOM 798 O O . MET A 1 98 ? 18.903 2.956 8.544 1.00 88.00 98 MET A O 1
ATOM 802 N N . TYR A 1 99 ? 18.444 4.467 10.161 1.00 87.31 99 TYR A N 1
ATOM 803 C CA . TYR A 1 99 ? 19.636 4.232 10.974 1.00 87.31 99 TYR A CA 1
ATOM 804 C C . TYR A 1 99 ? 19.526 2.986 11.859 1.00 87.31 99 TYR A C 1
ATOM 806 O O . TYR A 1 99 ? 18.387 2.543 12.134 1.00 87.31 99 TYR A O 1
#